Protein AF-A0A9P1L0S2-F1 (afdb_monomer_lite)

Structure (mmCIF, N/CA/C/O backbone):
data_AF-A0A9P1L0S2-F1
#
_entry.id   AF-A0A9P1L0S2-F1
#
loop_
_atom_site.group_PDB
_atom_site.id
_atom_site.type_symbol
_atom_site.label_atom_id
_atom_site.label_alt_id
_atom_site.label_comp_id
_atom_site.label_asym_id
_atom_site.label_entity_id
_atom_site.label_seq_id
_atom_site.pdbx_PDB_ins_code
_atom_site.Cartn_x
_atom_site.Cartn_y
_atom_site.Cartn_z
_atom_site.occupancy
_atom_site.B_iso_or_equiv
_atom_site.auth_seq_id
_atom_site.auth_comp_id
_atom_site.auth_asym_id
_atom_site.auth_atom_id
_atom_site.pdbx_PDB_model_num
ATOM 1 N N . MET A 1 1 ? -11.670 -12.190 31.402 1.00 38.34 1 MET A N 1
ATOM 2 C CA . MET A 1 1 ? -12.405 -12.445 30.149 1.00 38.34 1 MET A CA 1
ATOM 3 C C . MET A 1 1 ? -11.727 -11.597 29.099 1.00 38.34 1 MET A C 1
ATOM 5 O O . MET A 1 1 ? -11.938 -10.391 29.096 1.00 38.34 1 MET A O 1
ATOM 9 N N . ASP A 1 2 ? -10.841 -12.193 28.307 1.00 43.91 2 ASP A N 1
ATOM 10 C CA . ASP A 1 2 ? -10.252 -11.499 27.164 1.00 43.91 2 ASP A CA 1
ATOM 11 C C . ASP A 1 2 ? -11.352 -11.349 26.120 1.00 43.91 2 ASP A C 1
ATOM 13 O O . ASP A 1 2 ? -11.698 -12.297 25.418 1.00 43.91 2 ASP A O 1
ATOM 17 N N . ASN A 1 3 ? -11.974 -10.172 26.074 1.00 50.53 3 ASN A N 1
ATOM 18 C CA . ASN A 1 3 ? -12.871 -9.839 24.980 1.00 50.53 3 ASN A CA 1
ATOM 19 C C . ASN A 1 3 ? -12.017 -9.787 23.708 1.00 50.53 3 ASN A C 1
ATOM 21 O O . ASN A 1 3 ? -11.311 -8.810 23.465 1.00 50.53 3 ASN A O 1
ATOM 25 N N . MET A 1 4 ? -12.054 -10.860 22.917 1.00 54.44 4 MET A N 1
ATOM 26 C CA . MET A 1 4 ? -11.529 -10.879 21.555 1.00 54.44 4 MET A CA 1
ATOM 27 C C . MET A 1 4 ? -12.288 -9.834 20.734 1.00 54.44 4 MET A C 1
ATOM 29 O O . MET A 1 4 ? -13.398 -10.088 20.273 1.00 54.44 4 MET A O 1
ATOM 33 N N . ILE A 1 5 ? -11.697 -8.657 20.535 1.00 70.62 5 ILE A N 1
ATOM 34 C CA . ILE A 1 5 ? -12.192 -7.672 19.570 1.00 70.62 5 ILE A CA 1
ATOM 35 C C . ILE A 1 5 ? -11.417 -7.905 18.272 1.00 70.62 5 ILE A C 1
ATOM 37 O O . ILE A 1 5 ? -10.573 -7.108 17.870 1.00 70.62 5 ILE A O 1
ATOM 41 N N . GLN A 1 6 ? -11.658 -9.060 17.649 1.00 85.56 6 GLN A N 1
ATOM 42 C CA . GLN A 1 6 ? -11.238 -9.268 16.272 1.00 85.56 6 GLN A CA 1
ATOM 43 C C . GLN A 1 6 ? -12.215 -8.502 15.385 1.00 85.56 6 GLN A C 1
ATOM 45 O O . GLN A 1 6 ? -13.410 -8.798 15.377 1.00 85.56 6 GLN A O 1
ATOM 50 N N . LYS A 1 7 ? -11.715 -7.498 14.669 1.00 92.94 7 LYS A N 1
ATOM 51 C CA . LYS A 1 7 ? -12.523 -6.689 13.756 1.00 92.94 7 LYS A CA 1
ATOM 52 C C . LYS A 1 7 ? -12.197 -7.016 12.319 1.00 92.94 7 LYS A C 1
ATOM 54 O O . LYS A 1 7 ? -11.036 -7.218 11.970 1.00 92.94 7 LYS A O 1
ATOM 59 N N . GLU A 1 8 ? -13.233 -7.031 11.499 1.00 95.19 8 GLU A N 1
ATOM 60 C CA . GLU A 1 8 ? -13.140 -7.280 10.071 1.00 95.19 8 GLU A CA 1
ATOM 61 C C . GLU A 1 8 ? -13.478 -6.012 9.296 1.00 95.19 8 GLU A C 1
ATOM 63 O O . GLU A 1 8 ? -14.462 -5.336 9.592 1.00 95.19 8 GLU A O 1
ATOM 68 N N . PHE A 1 9 ? -12.664 -5.716 8.290 1.00 95.94 9 PHE A N 1
ATOM 69 C CA . PHE A 1 9 ? -12.854 -4.591 7.391 1.00 95.94 9 PHE A CA 1
ATOM 70 C C . PHE A 1 9 ? -12.658 -5.047 5.953 1.00 95.94 9 PHE A C 1
ATOM 72 O O . PHE A 1 9 ? -11.778 -5.861 5.667 1.00 95.94 9 PHE A O 1
ATOM 79 N N . ILE A 1 10 ? -13.437 -4.467 5.045 1.00 96.38 10 ILE A N 1
ATOM 80 C CA . ILE A 1 10 ? -13.154 -4.516 3.615 1.00 96.38 10 ILE A CA 1
ATOM 81 C C . ILE A 1 10 ? -12.551 -3.171 3.233 1.00 96.38 10 ILE A C 1
ATOM 83 O O . ILE A 1 10 ? -13.161 -2.125 3.460 1.00 96.38 10 ILE A O 1
ATOM 87 N N . ILE A 1 11 ? -11.337 -3.199 2.695 1.00 95.88 11 ILE A N 1
ATOM 88 C CA . ILE A 1 11 ? -10.665 -2.010 2.174 1.00 95.88 11 ILE A CA 1
ATOM 89 C C . ILE A 1 11 ? -10.703 -2.028 0.647 1.00 95.88 11 ILE A C 1
ATOM 91 O O . ILE A 1 11 ? -10.557 -3.075 0.011 1.00 95.88 11 ILE A O 1
ATOM 95 N N . ASP A 1 12 ? -10.872 -0.857 0.049 1.00 96.62 12 ASP A N 1
ATOM 96 C CA . ASP A 1 12 ? -11.043 -0.739 -1.397 1.00 96.62 12 ASP A CA 1
ATOM 97 C C . ASP A 1 12 ? -9.726 -1.004 -2.127 1.00 96.62 12 ASP A C 1
ATOM 99 O O . ASP A 1 12 ? -9.733 -1.653 -3.174 1.00 96.62 12 ASP A O 1
ATOM 103 N N . TYR A 1 13 ? -8.597 -0.560 -1.557 1.00 96.62 13 TYR A N 1
ATOM 104 C CA . TYR A 1 13 ? -7.269 -0.789 -2.127 1.00 96.62 13 TYR A CA 1
ATOM 105 C C . TYR A 1 13 ? -6.213 -1.067 -1.056 1.00 96.62 13 TYR A C 1
ATOM 107 O O . TYR A 1 13 ? -6.078 -0.311 -0.089 1.00 96.62 13 TYR A O 1
ATOM 115 N N . PHE A 1 14 ? -5.408 -2.103 -1.290 1.00 96.19 14 PHE A N 1
ATOM 116 C CA . PHE A 1 14 ? -4.173 -2.392 -0.566 1.00 96.19 14 PHE A CA 1
ATOM 117 C C . PHE A 1 14 ? -3.019 -2.452 -1.563 1.00 96.19 14 PHE A C 1
ATOM 119 O O . PHE A 1 14 ? -2.917 -3.394 -2.353 1.00 96.19 14 PHE A O 1
ATOM 126 N N . SER A 1 15 ? -2.157 -1.439 -1.547 1.00 95.31 15 SER A N 1
ATOM 127 C CA . SER A 1 15 ? -1.060 -1.313 -2.503 1.00 95.31 15 SER A CA 1
ATOM 128 C C . SER A 1 15 ? 0.292 -1.455 -1.825 1.00 95.31 15 SER A C 1
ATOM 130 O O . SER A 1 15 ? 0.587 -0.707 -0.894 1.00 95.31 15 SER A O 1
ATOM 132 N N . LYS A 1 16 ? 1.142 -2.351 -2.332 1.00 94.81 16 LYS A N 1
ATOM 133 C CA . LYS A 1 16 ? 2.534 -2.532 -1.897 1.00 94.81 16 LYS A CA 1
ATOM 134 C C . LYS A 1 16 ? 3.473 -1.968 -2.961 1.00 94.81 16 LYS A C 1
ATOM 136 O O . LYS A 1 16 ? 3.270 -2.205 -4.149 1.00 94.81 16 LYS A O 1
ATOM 141 N N . TYR A 1 17 ? 4.504 -1.241 -2.548 1.00 94.56 17 TYR A N 1
ATOM 142 C CA . TYR A 1 17 ? 5.470 -0.616 -3.448 1.00 94.56 17 TYR A CA 1
ATOM 143 C C . TYR A 1 17 ? 6.901 -0.984 -3.072 1.00 94.56 17 TYR A C 1
ATOM 145 O O . TYR A 1 17 ? 7.322 -0.797 -1.926 1.00 94.56 17 TYR A O 1
ATOM 153 N N . SER A 1 18 ? 7.639 -1.438 -4.082 1.00 93.31 18 SER A N 1
ATOM 154 C CA . SER A 1 18 ? 9.092 -1.608 -4.062 1.00 93.31 18 SER A CA 1
ATOM 155 C C . SER A 1 18 ? 9.742 -0.506 -4.895 1.00 93.31 18 SER A C 1
ATOM 157 O O . SER A 1 18 ? 9.183 -0.084 -5.912 1.00 93.31 18 SER A O 1
ATOM 159 N N . PHE A 1 19 ? 10.909 -0.038 -4.464 1.00 93.62 19 PHE A N 1
ATOM 160 C CA . PHE A 1 19 ? 11.662 1.025 -5.123 1.00 93.62 19 PHE A CA 1
ATOM 161 C C . PHE A 1 19 ? 13.038 0.501 -5.493 1.00 93.62 19 PHE A C 1
ATOM 163 O O . PHE A 1 19 ? 13.705 -0.103 -4.657 1.00 93.62 19 PHE A O 1
ATOM 170 N N . PHE A 1 20 ? 13.451 0.763 -6.725 1.00 95.19 20 PHE A N 1
ATOM 171 C CA . PHE A 1 20 ? 14.709 0.285 -7.270 1.00 95.19 20 PHE A CA 1
ATOM 172 C C . PHE A 1 20 ? 15.465 1.443 -7.900 1.00 95.19 20 PHE A C 1
ATOM 174 O O . PHE A 1 20 ? 14.891 2.235 -8.657 1.00 95.19 20 PHE A O 1
ATOM 181 N N . GLU A 1 21 ? 16.762 1.509 -7.628 1.00 96.25 21 GLU A N 1
ATOM 182 C CA . GLU A 1 21 ? 17.672 2.245 -8.495 1.00 96.25 21 GLU A CA 1
ATOM 183 C C . GLU A 1 21 ? 17.639 1.622 -9.896 1.00 96.25 21 GLU A C 1
ATOM 185 O O . GLU A 1 21 ? 17.404 0.420 -10.053 1.00 96.25 21 GLU A O 1
ATOM 190 N N . ILE A 1 22 ? 17.856 2.435 -10.932 1.00 95.38 22 ILE A N 1
ATOM 191 C CA . ILE A 1 22 ? 17.705 1.990 -12.327 1.00 95.38 22 ILE A CA 1
ATOM 192 C C . ILE A 1 22 ? 18.598 0.778 -12.627 1.00 95.38 22 ILE A C 1
ATOM 194 O O . ILE A 1 22 ? 18.149 -0.174 -13.264 1.00 95.38 22 ILE A O 1
ATOM 198 N N . ASP A 1 23 ? 19.847 0.793 -12.159 1.00 95.50 23 ASP A N 1
ATOM 199 C CA . ASP A 1 23 ? 20.804 -0.282 -12.436 1.00 95.50 23 ASP A CA 1
ATOM 200 C C . ASP A 1 23 ? 20.504 -1.575 -11.675 1.00 95.50 23 ASP A C 1
ATOM 202 O O . ASP A 1 23 ? 20.825 -2.658 -12.165 1.00 95.50 23 ASP A O 1
ATOM 206 N N . ASP A 1 24 ? 19.845 -1.490 -10.519 1.00 96.00 24 ASP A N 1
ATOM 207 C CA . ASP A 1 24 ? 19.355 -2.676 -9.818 1.00 96.00 24 ASP A CA 1
ATOM 208 C C . ASP A 1 24 ? 18.101 -3.226 -10.487 1.00 96.00 24 ASP A C 1
ATOM 210 O O . ASP A 1 24 ? 17.989 -4.435 -10.675 1.00 96.00 24 ASP A O 1
ATOM 214 N N . PHE A 1 25 ? 17.203 -2.353 -10.948 1.00 96.88 25 PHE A N 1
ATOM 215 C CA . PHE A 1 25 ? 15.998 -2.778 -11.651 1.00 96.88 25 PHE A CA 1
ATOM 216 C C . PHE A 1 25 ? 16.299 -3.505 -12.968 1.00 96.88 25 PHE A C 1
ATOM 218 O O . PHE A 1 25 ? 15.589 -4.436 -13.326 1.00 96.88 25 PHE A O 1
ATOM 225 N N . LYS A 1 26 ? 17.372 -3.142 -13.685 1.00 96.25 26 LYS A N 1
ATOM 226 C CA . LYS A 1 26 ? 17.803 -3.872 -14.897 1.00 96.25 26 LYS A CA 1
ATOM 227 C C . LYS A 1 26 ? 18.119 -5.350 -14.638 1.00 96.25 26 LYS A C 1
ATOM 229 O O . LYS A 1 26 ? 18.074 -6.135 -15.578 1.00 96.25 26 LYS A O 1
ATOM 234 N N . LYS A 1 27 ? 18.461 -5.716 -13.397 1.00 96.19 27 LYS A N 1
ATOM 235 C CA . LYS A 1 27 ? 18.762 -7.099 -12.992 1.00 96.19 27 LYS A CA 1
ATOM 236 C C . LYS A 1 27 ? 17.496 -7.909 -12.697 1.00 96.19 27 LYS A C 1
ATOM 238 O O . LYS A 1 27 ? 17.588 -9.129 -12.590 1.00 96.19 27 LYS A O 1
ATOM 243 N N . GLU A 1 28 ? 16.345 -7.251 -12.543 1.00 94.62 28 GLU A N 1
ATOM 244 C CA . GLU A 1 28 ? 15.058 -7.930 -12.409 1.00 94.62 28 GLU A CA 1
ATOM 245 C C . GLU A 1 28 ? 14.695 -8.647 -13.714 1.00 94.62 28 GLU A C 1
ATOM 247 O O . GLU A 1 28 ? 15.113 -8.265 -14.812 1.00 94.62 28 GLU A O 1
ATOM 252 N N . GLU A 1 29 ? 13.863 -9.676 -13.594 1.00 93.50 29 GLU A N 1
ATOM 253 C CA . GLU A 1 29 ? 13.287 -10.365 -14.742 1.00 93.50 29 GLU A CA 1
ATOM 254 C C . GLU A 1 29 ? 12.563 -9.369 -15.665 1.00 93.50 29 GLU A C 1
ATOM 256 O O . GLU A 1 29 ? 11.735 -8.571 -15.223 1.00 93.50 29 GLU A O 1
ATOM 261 N N . GLU A 1 30 ? 12.923 -9.388 -16.952 1.00 96.44 30 GLU A N 1
ATOM 262 C CA . GLU A 1 30 ? 12.428 -8.455 -17.975 1.00 96.44 30 GLU A CA 1
ATOM 263 C C . GLU A 1 30 ? 12.664 -6.957 -17.670 1.00 96.44 30 GLU A C 1
ATOM 265 O O . GLU A 1 30 ? 12.044 -6.088 -18.293 1.00 96.44 30 GLU A O 1
ATOM 270 N N . GLY A 1 31 ? 13.593 -6.625 -16.764 1.00 96.88 31 GLY A N 1
ATOM 271 C CA . GLY A 1 31 ? 13.840 -5.255 -16.303 1.00 96.88 31 GLY A CA 1
ATOM 272 C C . GLY A 1 31 ? 14.105 -4.257 -17.435 1.00 96.88 31 GLY A C 1
ATOM 273 O O . GLY A 1 31 ? 13.503 -3.183 -17.472 1.00 96.88 31 GLY A O 1
ATOM 274 N N . GLU A 1 32 ? 14.939 -4.615 -18.417 1.00 97.50 32 GLU A N 1
ATOM 275 C CA . GLU A 1 32 ? 15.213 -3.751 -19.578 1.00 97.50 32 GLU A CA 1
ATOM 276 C C . GLU A 1 32 ? 13.983 -3.517 -20.465 1.00 97.50 32 GLU A C 1
ATOM 278 O O . GLU A 1 32 ? 13.746 -2.394 -20.925 1.00 97.50 32 GLU A O 1
ATOM 283 N N . TYR A 1 33 ? 13.175 -4.556 -20.689 1.00 97.69 33 TYR A N 1
ATOM 284 C CA . TYR A 1 33 ? 11.948 -4.451 -21.475 1.00 97.69 33 TYR A CA 1
ATOM 285 C C . TYR A 1 33 ? 10.938 -3.529 -20.784 1.00 97.69 33 TYR A C 1
ATOM 287 O O . TYR A 1 33 ? 10.391 -2.615 -21.408 1.00 97.69 33 TYR A O 1
ATOM 295 N N . ILE A 1 34 ? 10.754 -3.716 -19.476 1.00 97.94 34 ILE A N 1
ATOM 296 C CA . ILE A 1 34 ? 9.874 -2.886 -18.656 1.00 97.94 34 ILE A CA 1
ATOM 297 C C . ILE A 1 34 ? 10.351 -1.427 -18.661 1.00 97.94 34 ILE A C 1
ATOM 299 O O . ILE A 1 34 ? 9.542 -0.530 -18.891 1.00 97.94 34 ILE A O 1
ATOM 303 N N . LEU A 1 35 ? 11.652 -1.164 -18.488 1.00 97.56 35 LEU A N 1
ATOM 304 C CA . LEU A 1 35 ? 12.215 0.194 -18.543 1.00 97.56 35 LEU A CA 1
ATOM 305 C C . LEU A 1 35 ? 11.938 0.884 -19.877 1.00 97.56 35 LEU A C 1
ATOM 307 O O . LEU A 1 35 ? 11.498 2.036 -19.900 1.00 97.56 35 LEU A O 1
ATOM 311 N N . LYS A 1 36 ? 12.149 0.172 -20.991 1.00 97.75 36 LYS A N 1
ATOM 312 C CA . LYS A 1 36 ? 11.818 0.683 -22.324 1.00 97.75 36 LYS A CA 1
ATOM 313 C C . LYS A 1 36 ? 10.345 1.089 -22.397 1.00 97.75 36 LYS A C 1
ATOM 315 O O . LYS A 1 36 ? 10.041 2.172 -22.889 1.00 97.75 36 LYS A O 1
ATOM 320 N N . LYS A 1 37 ? 9.441 0.266 -21.862 1.00 98.06 37 LYS A N 1
ATOM 321 C CA . LYS A 1 37 ? 8.003 0.555 -21.861 1.00 98.06 37 LYS A CA 1
ATOM 322 C C . LYS A 1 37 ? 7.626 1.736 -20.977 1.00 98.06 37 LYS A C 1
ATOM 324 O O . LYS A 1 37 ? 6.892 2.605 -21.433 1.00 98.06 37 LYS A O 1
ATOM 329 N N . ILE A 1 38 ? 8.175 1.846 -19.769 1.00 96.88 38 ILE A N 1
ATOM 330 C CA . ILE A 1 38 ? 7.935 3.017 -18.911 1.00 96.88 38 ILE A CA 1
ATOM 331 C C . ILE A 1 38 ? 8.408 4.306 -19.602 1.00 96.88 38 ILE A C 1
ATOM 333 O O . ILE A 1 38 ? 7.720 5.317 -19.506 1.00 96.88 38 ILE A O 1
ATOM 337 N N . ASN A 1 39 ? 9.527 4.282 -20.334 1.00 95.69 39 ASN A N 1
ATOM 338 C CA . ASN A 1 39 ? 9.997 5.445 -21.099 1.00 95.69 39 ASN A CA 1
ATOM 339 C C . ASN A 1 39 ? 9.049 5.830 -22.251 1.00 95.69 39 ASN A C 1
ATOM 341 O O . ASN A 1 39 ? 8.955 7.005 -22.592 1.00 95.69 39 ASN A O 1
ATOM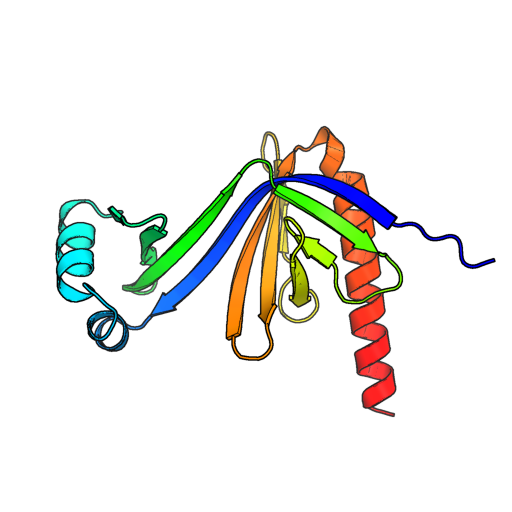 345 N N . GLU A 1 40 ? 8.349 4.861 -22.848 1.00 96.38 40 GLU A N 1
ATOM 346 C CA . GLU A 1 40 ? 7.380 5.098 -23.926 1.00 96.38 40 GLU A CA 1
ATOM 347 C C . GLU A 1 40 ? 6.052 5.677 -23.401 1.00 96.38 40 GLU A C 1
ATOM 349 O O . GLU A 1 40 ? 5.463 6.540 -24.050 1.00 96.38 40 GLU A O 1
ATOM 354 N N . CYS A 1 41 ? 5.562 5.215 -22.242 1.00 93.44 41 CYS A N 1
ATOM 355 C CA . CYS A 1 41 ? 4.200 5.520 -21.778 1.00 93.44 41 CYS A CA 1
ATOM 356 C C . CYS A 1 41 ? 4.081 6.085 -20.350 1.00 93.44 41 CYS A C 1
ATOM 358 O O . CYS A 1 41 ? 2.967 6.213 -19.840 1.00 93.44 41 CYS A O 1
ATOM 360 N N . ASN A 1 42 ? 5.188 6.451 -19.694 1.00 92.81 42 ASN A N 1
ATOM 361 C CA . ASN A 1 42 ? 5.321 6.947 -18.306 1.00 92.81 42 ASN A CA 1
ATOM 362 C C . ASN A 1 42 ? 4.887 5.978 -17.190 1.00 92.81 42 ASN A C 1
ATOM 364 O O . ASN A 1 42 ? 5.392 6.045 -16.066 1.00 92.81 42 ASN A O 1
ATOM 368 N N . ARG A 1 43 ? 3.939 5.087 -17.474 1.00 94.94 43 ARG A N 1
ATOM 369 C CA . ARG A 1 43 ? 3.443 4.030 -16.598 1.00 94.94 43 ARG A CA 1
ATOM 370 C C . ARG A 1 43 ?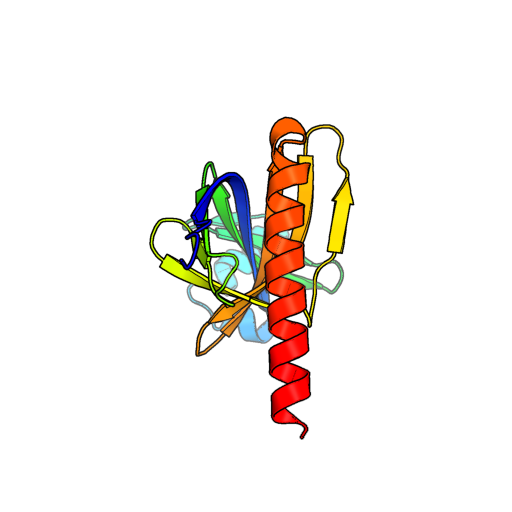 3.181 2.796 -17.441 1.00 94.94 43 ARG A C 1
ATOM 372 O O . ARG A 1 43 ? 2.468 2.884 -18.434 1.00 94.94 43 ARG A O 1
ATOM 379 N N . PHE A 1 44 ? 3.687 1.656 -17.002 1.00 97.25 44 PHE A N 1
ATOM 380 C CA . PHE A 1 44 ? 3.494 0.385 -17.680 1.00 97.25 44 PHE A CA 1
ATOM 381 C C . PHE A 1 44 ? 2.909 -0.640 -16.713 1.00 97.25 44 PHE A C 1
ATOM 383 O O . PHE A 1 44 ? 3.501 -0.906 -15.672 1.00 97.25 44 PHE A O 1
ATOM 390 N N . ASP A 1 45 ? 1.741 -1.187 -17.038 1.00 96.50 45 ASP A N 1
ATOM 391 C CA . ASP A 1 45 ? 1.125 -2.264 -16.266 1.00 96.50 45 ASP A CA 1
ATOM 392 C C . ASP A 1 45 ? 1.478 -3.603 -16.935 1.00 96.50 45 ASP A C 1
ATOM 394 O O . ASP A 1 45 ? 1.207 -3.797 -18.121 1.00 96.50 45 ASP A O 1
ATOM 398 N N . TYR A 1 46 ? 2.125 -4.506 -16.195 1.00 96.00 46 TYR A N 1
ATOM 399 C CA . TYR A 1 46 ? 2.669 -5.760 -16.720 1.00 96.00 46 TYR A CA 1
ATOM 400 C C . TYR A 1 46 ? 2.749 -6.836 -15.631 1.00 96.00 46 TYR A C 1
ATOM 402 O O . TYR A 1 46 ? 3.136 -6.545 -14.501 1.00 96.00 46 TYR A O 1
ATOM 410 N N . ASN A 1 47 ? 2.362 -8.073 -15.959 1.00 94.00 47 ASN A N 1
ATOM 411 C CA . ASN A 1 47 ? 2.385 -9.240 -15.060 1.00 94.00 47 ASN A CA 1
ATOM 412 C C . ASN A 1 47 ? 1.811 -8.981 -13.651 1.00 94.00 47 ASN A C 1
ATOM 414 O O . ASN A 1 47 ? 2.375 -9.405 -12.649 1.00 94.00 47 ASN A O 1
ATOM 418 N N . GLY A 1 48 ? 0.686 -8.263 -13.569 1.00 92.12 48 GLY A N 1
ATOM 419 C CA . GLY A 1 48 ? 0.012 -7.963 -12.297 1.00 92.12 48 GLY A CA 1
ATOM 420 C C . GLY A 1 48 ? 0.620 -6.806 -11.496 1.00 92.12 48 GLY A C 1
ATOM 421 O O . GLY A 1 48 ? 0.078 -6.440 -10.455 1.00 92.12 48 GLY A O 1
ATOM 422 N N . TYR A 1 49 ? 1.688 -6.182 -11.993 1.00 96.56 49 TYR A N 1
ATOM 423 C CA . TYR A 1 49 ? 2.321 -5.022 -11.377 1.00 96.56 49 TYR A CA 1
ATOM 424 C C . TYR A 1 49 ? 2.147 -3.764 -12.227 1.00 96.56 49 TYR A C 1
ATOM 426 O O . TYR A 1 49 ? 2.026 -3.806 -13.449 1.00 96.56 49 TYR A O 1
ATOM 434 N N . THR A 1 50 ? 2.193 -2.617 -11.563 1.00 97.00 50 THR A N 1
ATOM 435 C CA . THR A 1 50 ? 2.337 -1.302 -12.179 1.00 97.00 50 THR A CA 1
ATOM 436 C C . THR A 1 50 ? 3.767 -0.823 -12.002 1.00 97.00 50 THR A C 1
ATOM 438 O O . THR A 1 50 ? 4.247 -0.713 -10.873 1.00 97.00 50 THR A O 1
ATOM 441 N N . TYR A 1 51 ? 4.402 -0.421 -13.094 1.00 97.56 51 TYR A N 1
ATOM 442 C CA . TYR A 1 51 ? 5.734 0.158 -13.096 1.00 97.56 51 TYR A CA 1
ATOM 443 C C . TYR A 1 51 ? 5.711 1.616 -13.541 1.00 97.56 51 TYR A C 1
ATOM 445 O O . TYR A 1 51 ? 4.998 1.984 -14.476 1.00 97.56 51 TYR A O 1
ATOM 453 N N . LYS A 1 52 ? 6.487 2.465 -12.870 1.00 97.50 52 LYS A N 1
ATOM 454 C CA . LYS A 1 52 ? 6.678 3.875 -13.245 1.00 97.50 52 LYS A CA 1
ATOM 455 C C . LYS A 1 52 ? 7.930 4.451 -12.601 1.00 97.50 52 LYS A C 1
ATOM 457 O O . LYS A 1 52 ? 8.410 3.906 -11.610 1.00 97.50 52 LYS A O 1
ATOM 462 N N . TYR A 1 53 ? 8.382 5.608 -13.071 1.00 96.88 53 TYR A N 1
ATOM 463 C CA . TYR A 1 53 ? 9.351 6.391 -12.310 1.00 96.88 53 TYR A CA 1
ATOM 464 C C . TYR A 1 53 ? 8.695 7.095 -11.121 1.00 96.88 53 TYR A C 1
ATOM 466 O O . TYR A 1 53 ? 7.564 7.592 -11.178 1.00 96.88 53 TYR A O 1
ATOM 474 N N . SER A 1 54 ? 9.423 7.135 -10.013 1.00 94.00 54 SER A N 1
ATOM 475 C CA . SER A 1 54 ? 9.144 8.040 -8.906 1.00 94.00 54 SER A CA 1
ATOM 476 C C . SER A 1 54 ? 9.590 9.463 -9.259 1.00 94.00 54 SER A C 1
ATOM 478 O O . SER A 1 54 ? 10.341 9.685 -10.205 1.00 94.00 54 SER A O 1
ATOM 480 N N . LYS A 1 55 ? 9.210 10.440 -8.430 1.00 91.69 55 LYS A N 1
ATOM 481 C CA . LYS A 1 55 ? 9.716 11.821 -8.537 1.00 91.69 55 LYS A CA 1
ATOM 482 C C . LYS A 1 55 ? 11.235 11.952 -8.334 1.00 91.69 55 LYS A C 1
ATOM 484 O O . LYS A 1 55 ? 11.779 13.023 -8.564 1.00 91.69 55 LYS A O 1
ATOM 489 N N . PHE A 1 56 ? 11.884 10.897 -7.842 1.00 92.50 56 PHE A N 1
ATOM 490 C CA . PHE A 1 56 ? 13.323 10.831 -7.602 1.00 92.50 56 PHE A CA 1
ATOM 491 C C . PHE A 1 56 ? 14.049 10.015 -8.682 1.00 92.50 56 PHE A C 1
ATOM 493 O O . PHE A 1 56 ? 15.185 9.626 -8.474 1.00 92.50 56 PHE A O 1
ATOM 500 N N . ASN A 1 57 ? 13.396 9.737 -9.817 1.00 91.44 57 ASN A N 1
ATOM 501 C CA . ASN A 1 57 ? 13.920 8.954 -10.946 1.00 91.44 57 ASN A CA 1
ATOM 502 C C . ASN A 1 57 ? 14.215 7.467 -10.668 1.00 91.44 57 ASN A C 1
ATOM 504 O O . ASN A 1 57 ? 14.673 6.760 -11.559 1.00 91.44 57 ASN A O 1
ATOM 508 N N . ASN A 1 58 ? 13.843 6.953 -9.496 1.00 95.38 58 ASN A N 1
ATOM 509 C CA . ASN A 1 58 ? 13.876 5.515 -9.204 1.00 95.38 58 ASN A CA 1
ATOM 510 C C . ASN A 1 58 ? 12.682 4.795 -9.837 1.00 95.38 58 ASN A C 1
ATOM 512 O O . ASN A 1 58 ? 11.599 5.384 -9.950 1.00 95.38 58 ASN A O 1
ATOM 516 N N . VAL A 1 59 ? 12.839 3.514 -10.173 1.00 97.00 59 VAL A N 1
ATOM 517 C CA . VAL A 1 59 ? 11.739 2.668 -10.652 1.00 97.00 59 VAL A CA 1
ATOM 518 C C . VAL A 1 59 ? 10.891 2.222 -9.468 1.00 97.00 59 VAL A C 1
ATOM 520 O O . VAL A 1 59 ? 11.396 1.737 -8.459 1.00 97.00 59 VAL A O 1
ATOM 523 N N . VAL A 1 60 ? 9.579 2.376 -9.594 1.00 96.50 60 VAL A N 1
ATOM 524 C CA . VAL A 1 60 ? 8.592 1.899 -8.628 1.00 96.50 60 VAL A CA 1
ATOM 525 C C . VAL A 1 60 ? 7.884 0.692 -9.219 1.00 96.50 60 VAL A C 1
ATOM 527 O O . VAL A 1 60 ? 7.268 0.826 -10.273 1.00 96.50 60 VAL A O 1
ATOM 530 N N . LYS A 1 61 ? 7.914 -0.442 -8.516 1.00 96.31 61 LYS A N 1
ATOM 531 C CA . LYS A 1 61 ? 7.075 -1.621 -8.783 1.00 96.31 61 LYS A CA 1
ATOM 532 C C . LYS A 1 61 ? 5.943 -1.640 -7.764 1.00 96.31 61 LYS A C 1
ATOM 534 O O . LYS A 1 61 ? 6.191 -1.779 -6.566 1.00 96.31 61 LYS A O 1
ATOM 539 N N . GLY A 1 62 ? 4.718 -1.438 -8.230 1.00 95.69 62 GLY A N 1
ATOM 540 C CA . GLY A 1 62 ? 3.511 -1.416 -7.415 1.00 95.69 62 GLY A CA 1
ATOM 541 C C . GLY A 1 62 ? 2.648 -2.645 -7.653 1.00 95.69 62 GLY A C 1
ATOM 542 O O . GLY A 1 62 ? 2.330 -2.963 -8.790 1.00 95.69 62 GLY A O 1
ATOM 543 N N . GLU A 1 63 ? 2.221 -3.289 -6.582 1.00 95.00 63 GLU A N 1
ATOM 544 C CA . GLU A 1 63 ? 1.177 -4.313 -6.572 1.00 95.00 63 GLU A CA 1
ATOM 545 C C . GLU A 1 63 ? -0.059 -3.703 -5.913 1.00 95.00 63 GLU A C 1
ATOM 547 O O . GLU A 1 63 ? 0.081 -2.958 -4.943 1.00 95.00 63 GLU A O 1
ATOM 552 N N . THR A 1 64 ? -1.264 -3.929 -6.435 1.00 94.69 64 THR A N 1
ATOM 553 C CA . THR A 1 64 ? -2.492 -3.382 -5.833 1.00 94.69 64 THR A CA 1
ATOM 554 C C . THR A 1 64 ? -3.615 -4.394 -5.867 1.00 94.69 64 THR A C 1
ATOM 556 O O . THR A 1 64 ? -4.127 -4.723 -6.935 1.00 94.69 64 THR A O 1
ATOM 559 N N . ASN A 1 65 ? -4.054 -4.786 -4.677 1.00 94.62 65 ASN A N 1
ATOM 560 C CA . ASN A 1 65 ? -5.214 -5.638 -4.486 1.00 94.62 65 ASN A CA 1
ATOM 561 C C . ASN A 1 65 ? -6.427 -4.766 -4.165 1.00 94.62 65 ASN A C 1
ATOM 563 O O . ASN A 1 65 ? -6.296 -3.715 -3.530 1.00 94.62 65 ASN A O 1
ATOM 567 N N . LYS A 1 66 ? -7.603 -5.192 -4.628 1.00 95.38 66 LYS A N 1
ATOM 568 C CA . LYS A 1 66 ? -8.871 -4.483 -4.426 1.00 95.38 66 LYS A CA 1
ATOM 569 C C . LYS A 1 66 ? -9.831 -5.322 -3.601 1.00 95.38 66 LYS A C 1
ATOM 571 O O . LYS A 1 66 ? -9.780 -6.543 -3.702 1.00 95.38 66 LYS A O 1
ATOM 576 N N . ASN A 1 67 ? -10.744 -4.667 -2.882 1.00 96.44 67 ASN A N 1
ATOM 577 C CA . ASN A 1 67 ? -11.749 -5.331 -2.037 1.00 96.44 67 ASN A CA 1
ATOM 578 C C . ASN A 1 67 ? -11.106 -6.333 -1.065 1.00 96.44 67 ASN A C 1
ATOM 580 O O . ASN A 1 67 ? -11.529 -7.481 -0.951 1.00 96.44 67 ASN A O 1
ATOM 584 N N . VAL A 1 68 ? -10.037 -5.887 -0.416 1.00 95.94 68 VAL A N 1
ATOM 585 C CA . VAL A 1 68 ? -9.171 -6.723 0.410 1.00 95.94 68 VAL A CA 1
ATOM 586 C C . VAL A 1 68 ? -9.791 -6.871 1.786 1.00 95.94 68 VAL A C 1
ATOM 588 O O . VAL A 1 68 ? -10.208 -5.885 2.402 1.00 95.94 68 VAL A O 1
ATOM 591 N N . LYS A 1 69 ? -9.826 -8.102 2.287 1.00 96.50 69 LYS A N 1
ATOM 592 C CA . LYS A 1 69 ? -10.311 -8.385 3.633 1.00 96.50 69 LYS A CA 1
ATOM 593 C C . LYS A 1 69 ? -9.168 -8.225 4.624 1.00 96.50 69 LYS A C 1
ATOM 595 O O . LYS A 1 69 ? -8.151 -8.910 4.528 1.00 96.50 69 LYS A O 1
ATOM 600 N N . ILE A 1 70 ? -9.361 -7.350 5.606 1.00 95.50 70 ILE A N 1
ATOM 601 C CA . ILE A 1 70 ? -8.443 -7.177 6.727 1.00 95.50 70 ILE A CA 1
ATOM 602 C C . ILE A 1 70 ? -9.106 -7.633 8.022 1.00 95.50 70 ILE A C 1
ATOM 604 O O . ILE A 1 70 ? -10.190 -7.169 8.371 1.00 95.50 70 ILE A O 1
ATOM 608 N N . LEU A 1 71 ? -8.409 -8.493 8.765 1.00 95.06 71 LEU A N 1
ATOM 609 C CA . LEU A 1 71 ? -8.748 -8.850 10.139 1.00 95.06 71 LEU A CA 1
ATOM 610 C C . LEU A 1 71 ? -7.721 -8.238 11.088 1.00 95.06 71 LEU A C 1
ATOM 612 O O . LEU A 1 71 ? -6.528 -8.526 10.985 1.00 95.06 71 LEU A O 1
ATOM 616 N N . ILE A 1 72 ? -8.191 -7.421 12.024 1.00 93.62 72 ILE A N 1
ATOM 617 C CA . ILE A 1 72 ? -7.366 -6.812 13.066 1.00 93.62 72 ILE A CA 1
ATOM 618 C C . ILE A 1 72 ? -7.713 -7.457 14.401 1.00 93.62 72 ILE A C 1
ATOM 620 O O . ILE A 1 72 ? -8.854 -7.381 14.849 1.00 93.62 72 ILE A O 1
ATOM 624 N N . ASP A 1 73 ? -6.716 -8.058 15.043 1.00 89.00 73 ASP A N 1
ATOM 625 C CA . ASP A 1 73 ? -6.760 -8.400 16.462 1.00 89.00 73 ASP A CA 1
ATOM 626 C C . ASP A 1 73 ? -6.072 -7.268 17.228 1.00 89.00 73 ASP A C 1
ATOM 628 O O . ASP A 1 73 ? -4.852 -7.119 17.172 1.00 89.00 73 ASP A O 1
ATOM 632 N N . GLU A 1 74 ? -6.858 -6.440 17.916 1.00 83.25 74 GLU A N 1
ATOM 633 C CA . GLU A 1 74 ? -6.359 -5.237 18.594 1.00 83.25 74 GLU A CA 1
ATOM 634 C C . GLU A 1 74 ? -5.387 -5.540 19.752 1.00 83.25 74 GLU A C 1
ATOM 636 O O . GLU A 1 74 ? -4.759 -4.617 20.269 1.00 83.25 74 GLU A O 1
ATOM 641 N N . ASN A 1 75 ? -5.235 -6.809 20.149 1.00 83.69 75 ASN A N 1
ATOM 642 C CA . ASN A 1 75 ? -4.272 -7.251 21.161 1.00 83.69 75 ASN A CA 1
ATOM 643 C C . ASN A 1 75 ? -2.947 -7.745 20.559 1.00 83.69 75 ASN A C 1
ATOM 645 O O . ASN A 1 75 ? -2.019 -8.075 21.299 1.00 83.69 75 ASN A O 1
ATOM 649 N N . LYS A 1 76 ? -2.846 -7.820 19.228 1.00 83.69 76 LYS A N 1
ATOM 650 C CA . LYS A 1 76 ? -1.646 -8.256 18.508 1.00 83.69 76 LYS A CA 1
ATOM 651 C C . LYS A 1 76 ? -1.016 -7.093 17.743 1.00 83.69 76 LYS A C 1
ATOM 653 O O . LYS A 1 76 ? -1.646 -6.077 17.468 1.00 83.69 76 LYS A O 1
ATOM 658 N N . ASP A 1 77 ? 0.257 -7.250 17.395 1.00 83.94 77 ASP A N 1
ATOM 659 C CA . ASP A 1 77 ? 0.997 -6.328 16.522 1.00 83.94 77 ASP A CA 1
ATOM 660 C C . ASP A 1 77 ? 0.855 -6.677 15.027 1.00 83.94 77 ASP A C 1
ATOM 662 O O . ASP A 1 77 ? 1.360 -5.958 14.162 1.00 83.94 77 ASP A O 1
ATOM 666 N N . THR A 1 78 ? 0.181 -7.789 14.737 1.00 86.62 78 THR A N 1
ATOM 667 C CA . THR A 1 78 ? -0.059 -8.345 13.407 1.00 86.62 78 THR A CA 1
ATOM 668 C C . THR A 1 78 ? -1.537 -8.281 13.051 1.00 86.62 78 THR A C 1
ATOM 670 O O . THR A 1 78 ? -2.417 -8.239 13.908 1.00 86.62 78 THR A O 1
ATOM 673 N N . LEU A 1 79 ? -1.801 -8.299 11.753 1.00 90.88 79 LEU A N 1
ATOM 674 C CA . LEU A 1 79 ? -3.129 -8.341 11.161 1.00 90.88 79 LEU A CA 1
ATOM 675 C C . LEU A 1 79 ? -3.149 -9.368 10.032 1.00 90.88 79 LEU A C 1
ATOM 677 O O . LEU A 1 79 ? -2.099 -9.800 9.562 1.00 90.88 79 LEU A O 1
ATOM 681 N N . VAL A 1 80 ? -4.333 -9.779 9.599 1.00 91.12 80 VAL A N 1
ATOM 682 C CA . VAL A 1 80 ? -4.486 -10.722 8.487 1.00 91.12 80 VAL A CA 1
ATOM 683 C C . VAL A 1 80 ? -5.004 -9.961 7.276 1.00 91.12 80 VAL A C 1
ATOM 685 O O . VAL A 1 80 ? -6.063 -9.349 7.371 1.00 91.12 80 VAL A O 1
ATOM 688 N N . VAL A 1 81 ? -4.277 -9.996 6.160 1.00 90.56 81 VAL A N 1
ATOM 689 C CA . VAL A 1 81 ? -4.672 -9.406 4.870 1.00 90.56 81 VAL A CA 1
ATOM 690 C C . VAL A 1 81 ? -4.916 -10.549 3.894 1.00 90.56 81 VAL A C 1
ATOM 692 O O . VAL A 1 81 ? -3.995 -11.315 3.637 1.00 90.56 81 VAL A O 1
ATOM 695 N N . ASP A 1 82 ? -6.146 -10.707 3.401 1.00 87.38 82 ASP A N 1
ATOM 696 C CA . ASP A 1 82 ? -6.547 -11.798 2.490 1.00 87.38 82 ASP A CA 1
ATOM 697 C C . ASP A 1 82 ? -6.096 -13.202 2.952 1.00 87.38 82 ASP A C 1
ATOM 699 O O . ASP A 1 82 ? -5.717 -14.062 2.165 1.00 87.38 82 ASP A O 1
ATOM 703 N N . GLY A 1 83 ? -6.145 -13.448 4.264 1.00 86.25 83 GLY A N 1
ATOM 704 C CA . GLY A 1 83 ? -5.750 -14.726 4.870 1.00 86.25 83 GLY A CA 1
ATOM 705 C C . GLY A 1 83 ? -4.271 -14.831 5.258 1.00 86.25 83 GLY A C 1
ATOM 706 O O . GLY A 1 83 ? -3.908 -15.761 5.977 1.00 86.25 83 GLY A O 1
ATOM 707 N N . GLU A 1 84 ? -3.430 -13.864 4.885 1.00 88.69 84 GLU A N 1
ATOM 708 C CA . GLU A 1 84 ? -2.006 -13.853 5.226 1.00 88.69 84 GLU A CA 1
ATOM 709 C C . GLU A 1 84 ? -1.690 -12.963 6.432 1.00 88.69 84 GLU A C 1
ATOM 711 O O . GLU A 1 84 ? -2.051 -11.784 6.484 1.00 88.69 84 GLU A O 1
ATOM 716 N N . VAL A 1 85 ? -0.949 -13.512 7.399 1.00 90.06 85 VAL A N 1
ATOM 717 C CA . VAL A 1 85 ? -0.459 -12.748 8.552 1.00 90.06 85 VAL A CA 1
ATOM 718 C C . VAL A 1 85 ? 0.581 -11.734 8.085 1.00 90.06 85 VAL A C 1
ATOM 720 O O . VAL A 1 85 ? 1.633 -12.084 7.556 1.00 90.06 85 VAL A O 1
ATOM 723 N N . THR A 1 86 ? 0.286 -10.468 8.334 1.00 90.12 86 THR A N 1
ATOM 724 C CA . THR A 1 86 ? 1.066 -9.306 7.930 1.00 90.12 86 THR A CA 1
ATOM 725 C C . THR A 1 86 ? 1.322 -8.425 9.147 1.00 90.12 86 THR A C 1
ATOM 727 O O . THR A 1 86 ? 0.468 -8.281 10.023 1.00 90.12 86 THR A O 1
ATOM 730 N N . ARG A 1 87 ? 2.488 -7.782 9.203 1.00 92.06 87 ARG A N 1
ATOM 731 C CA . ARG A 1 87 ? 2.769 -6.726 10.179 1.00 92.06 87 ARG A CA 1
ATOM 732 C C . ARG A 1 87 ? 2.866 -5.385 9.466 1.00 92.06 87 ARG A C 1
ATOM 734 O O . ARG A 1 87 ? 3.601 -5.259 8.489 1.00 92.06 87 ARG A O 1
ATOM 741 N N . LEU A 1 88 ? 2.154 -4.384 9.974 1.00 93.88 88 LEU A N 1
ATOM 742 C CA . LEU A 1 88 ? 2.376 -2.992 9.585 1.00 93.88 88 LEU A CA 1
ATOM 743 C C . LEU A 1 88 ? 3.367 -2.350 10.549 1.00 93.88 88 LEU A C 1
ATOM 745 O O . LEU A 1 88 ? 3.260 -2.571 11.750 1.00 93.88 88 LEU A O 1
ATOM 749 N N . ASP A 1 89 ? 4.300 -1.543 10.058 1.00 93.31 89 ASP A N 1
ATOM 750 C CA . ASP A 1 89 ? 5.167 -0.728 10.913 1.00 93.31 89 ASP A CA 1
ATOM 751 C C . ASP A 1 89 ? 4.616 0.694 11.023 1.00 93.31 89 ASP A C 1
ATOM 753 O O . ASP A 1 89 ? 4.954 1.602 10.254 1.00 93.31 89 ASP A O 1
ATOM 757 N N . LEU A 1 90 ? 3.725 0.860 12.001 1.00 94.88 90 LEU A N 1
ATOM 758 C CA . LEU A 1 90 ? 3.037 2.117 12.280 1.00 94.88 90 LEU A CA 1
ATOM 759 C C . LEU A 1 90 ? 3.915 3.090 13.086 1.00 94.88 90 LEU A C 1
ATOM 761 O O . LEU A 1 90 ? 3.569 4.267 13.233 1.00 94.88 90 LEU A O 1
ATOM 765 N N . ASN A 1 91 ? 5.050 2.625 13.612 1.00 92.69 91 ASN A N 1
ATOM 766 C CA . ASN A 1 91 ? 6.025 3.463 14.306 1.00 92.69 91 ASN A CA 1
ATOM 767 C C . ASN A 1 91 ? 6.980 4.132 13.329 1.00 92.69 91 ASN A C 1
ATOM 769 O O . ASN A 1 91 ? 7.245 5.323 13.476 1.00 92.69 91 ASN A O 1
ATOM 773 N N . PHE A 1 92 ? 7.418 3.411 12.299 1.00 91.50 92 PHE A N 1
ATOM 774 C CA . PHE A 1 92 ? 8.219 3.993 11.233 1.00 91.50 92 PHE A CA 1
ATOM 775 C C . PHE A 1 92 ? 7.404 4.956 10.366 1.00 91.50 92 PHE A C 1
ATOM 777 O O . PHE A 1 92 ? 7.853 6.065 10.071 1.00 91.50 92 PHE A O 1
ATOM 784 N N . LYS A 1 93 ? 6.206 4.544 9.923 1.00 95.00 93 LYS A N 1
ATOM 785 C CA . LYS A 1 93 ? 5.349 5.396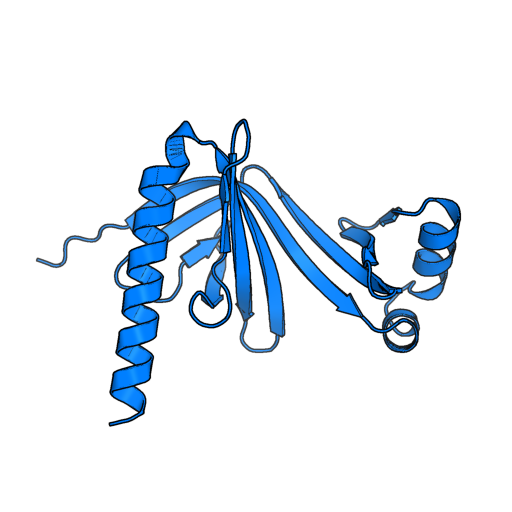 9.095 1.00 95.00 93 LYS A CA 1
ATOM 786 C C . LYS A 1 93 ? 3.869 5.123 9.322 1.00 95.00 93 LYS A C 1
ATOM 788 O O . LYS A 1 93 ? 3.402 4.002 9.148 1.00 95.00 93 LYS A O 1
ATOM 793 N N . TYR A 1 94 ? 3.115 6.179 9.609 1.00 97.06 94 TYR A N 1
ATOM 794 C CA . TYR A 1 94 ? 1.664 6.111 9.742 1.00 97.06 94 TYR A CA 1
ATOM 795 C C . TYR A 1 94 ? 1.017 7.467 9.438 1.00 97.06 94 TYR A C 1
ATOM 797 O O . TYR A 1 94 ? 0.598 8.215 10.318 1.00 97.06 94 TYR A O 1
ATOM 805 N N . GLU A 1 95 ? 0.978 7.808 8.153 1.00 98.12 95 GLU A N 1
ATOM 806 C CA . GLU A 1 95 ? 0.401 9.062 7.667 1.00 98.12 95 GLU A CA 1
ATOM 807 C C . GLU A 1 95 ? -1.033 8.830 7.193 1.00 98.12 95 GLU A C 1
ATOM 809 O O . GLU A 1 95 ? -1.286 7.968 6.351 1.00 98.12 95 GLU A O 1
ATOM 814 N N . LYS A 1 96 ? -1.969 9.642 7.681 1.00 98.00 96 LYS A N 1
ATOM 815 C CA . LYS A 1 96 ? -3.381 9.604 7.286 1.00 98.00 96 LYS A CA 1
ATOM 816 C C . LYS A 1 96 ? -3.676 10.805 6.396 1.00 98.00 96 LYS A C 1
ATOM 818 O O . LYS A 1 96 ? -3.302 11.928 6.727 1.00 98.00 96 LYS A O 1
ATOM 823 N N . LYS A 1 97 ? -4.362 10.593 5.277 1.00 98.25 97 LYS A N 1
ATOM 824 C CA . LYS A 1 97 ? -4.843 11.669 4.407 1.00 98.25 97 LYS A CA 1
ATOM 825 C C . LYS A 1 97 ? -6.322 11.473 4.110 1.00 98.25 97 LYS A C 1
ATOM 827 O O . LYS A 1 97 ? -6.695 10.471 3.507 1.00 98.25 97 LYS A O 1
ATOM 832 N N . GLN A 1 98 ? -7.127 12.458 4.494 1.00 97.94 98 GLN A N 1
ATOM 833 C CA . GLN A 1 98 ? -8.528 12.548 4.103 1.00 97.94 98 GLN A CA 1
ATOM 834 C C . GLN A 1 98 ? -8.618 12.884 2.608 1.00 97.94 98 GLN A C 1
ATOM 836 O O . GLN A 1 98 ? -7.977 13.828 2.139 1.00 97.94 98 GLN A O 1
ATOM 841 N N . LEU A 1 99 ? -9.377 12.085 1.867 1.00 97.12 99 LEU A N 1
ATOM 842 C CA . LEU A 1 99 ? -9.755 12.296 0.471 1.00 97.12 99 LEU A CA 1
ATOM 843 C C . LEU A 1 99 ? -11.278 12.492 0.399 1.00 97.12 99 LEU A C 1
ATOM 845 O O . LEU A 1 99 ? -11.971 12.409 1.416 1.00 97.12 99 LEU A O 1
ATOM 849 N N . GLU A 1 100 ? -11.787 12.775 -0.797 1.00 96.50 100 GLU A N 1
ATOM 850 C CA . GLU A 1 100 ? -13.209 13.052 -1.035 1.00 96.50 100 GLU A CA 1
ATOM 851 C C . GLU A 1 100 ? -14.116 11.907 -0.556 1.00 96.50 100 GLU A C 1
ATOM 853 O O . GLU A 1 100 ? -15.050 12.127 0.210 1.00 96.50 100 GLU A O 1
ATOM 858 N N . ASP A 1 101 ? -13.776 10.672 -0.915 1.00 96.75 101 ASP A N 1
ATOM 859 C CA . ASP A 1 101 ? -14.559 9.460 -0.654 1.00 96.75 101 ASP A CA 1
ATOM 860 C C . ASP A 1 101 ? -13.819 8.423 0.219 1.00 96.75 101 ASP A C 1
ATOM 862 O O . ASP A 1 101 ? -14.432 7.483 0.734 1.00 96.75 101 ASP A O 1
ATOM 866 N N . HIS A 1 102 ? -12.521 8.629 0.461 1.00 98.19 102 HIS A N 1
ATOM 867 C CA . HIS A 1 102 ? -11.661 7.705 1.201 1.00 98.19 102 HIS A CA 1
ATOM 868 C C . HIS A 1 102 ? -10.804 8.387 2.265 1.00 98.19 102 HIS A C 1
ATOM 870 O O . HIS A 1 102 ? -10.452 9.561 2.174 1.00 98.19 102 HIS A O 1
ATOM 876 N N . VAL A 1 103 ? -10.320 7.585 3.209 1.00 98.50 103 VAL A N 1
ATOM 877 C CA . VAL A 1 103 ? -9.078 7.865 3.923 1.00 98.50 103 VAL A CA 1
ATOM 878 C C . VAL A 1 103 ? -7.976 7.004 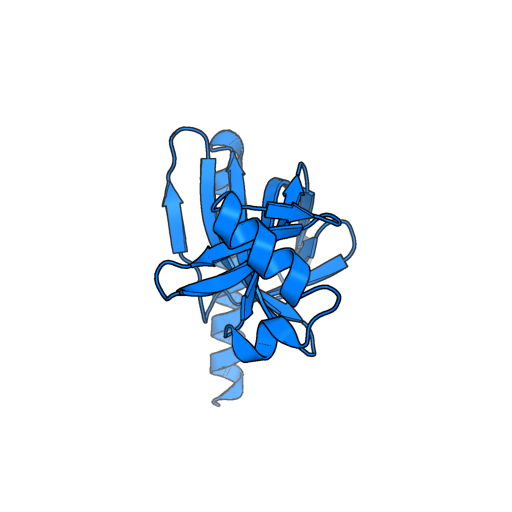3.330 1.00 98.50 103 VAL A C 1
ATOM 880 O O . VAL A 1 103 ? -8.109 5.786 3.212 1.00 98.50 103 VAL A O 1
ATOM 883 N N . ARG A 1 104 ? -6.855 7.644 3.001 1.00 98.38 104 ARG A N 1
ATOM 884 C CA . ARG A 1 104 ? -5.619 6.958 2.641 1.00 98.38 104 ARG A CA 1
ATOM 885 C C . ARG A 1 104 ? -4.691 6.886 3.845 1.00 98.38 104 ARG A C 1
ATOM 887 O O . ARG A 1 104 ? -4.312 7.926 4.383 1.00 98.38 104 ARG A O 1
ATOM 894 N N . VAL A 1 105 ? -4.250 5.686 4.196 1.00 98.38 105 VAL A N 1
ATOM 895 C CA . VAL A 1 105 ? -3.179 5.445 5.167 1.00 98.38 105 VAL A CA 1
ATOM 896 C C . VAL A 1 105 ? -1.912 5.060 4.414 1.00 98.38 105 VAL A C 1
ATOM 898 O O . VAL A 1 105 ? -1.925 4.122 3.622 1.00 98.38 105 VAL A O 1
ATOM 901 N N . ALA A 1 106 ? -0.820 5.782 4.647 1.00 98.00 106 ALA A N 1
ATOM 902 C CA . ALA A 1 106 ? 0.505 5.417 4.167 1.00 98.00 106 ALA A CA 1
ATOM 903 C C . ALA A 1 106 ? 1.343 4.877 5.326 1.00 98.00 106 ALA A C 1
ATOM 905 O O . ALA A 1 106 ? 1.522 5.557 6.337 1.00 98.00 106 ALA A O 1
ATOM 906 N N . THR A 1 107 ? 1.865 3.667 5.164 1.00 96.69 107 THR A N 1
ATOM 907 C CA . THR A 1 107 ? 2.647 2.952 6.179 1.00 96.69 107 THR A CA 1
ATOM 908 C C . THR A 1 107 ? 3.658 2.011 5.515 1.00 96.69 107 THR A C 1
ATOM 910 O O . THR A 1 107 ? 3.903 2.120 4.311 1.00 96.69 107 THR A O 1
ATOM 913 N N . LYS A 1 108 ? 4.276 1.109 6.276 1.00 94.75 108 LYS A N 1
ATOM 914 C CA . LYS A 1 108 ? 5.109 0.020 5.774 1.00 94.75 108 LYS A CA 1
ATOM 915 C C . LYS A 1 108 ? 4.519 -1.333 6.143 1.00 94.75 108 LYS A C 1
ATOM 917 O O . LYS A 1 108 ? 3.946 -1.483 7.215 1.00 94.75 108 LYS A O 1
ATOM 922 N N . VAL A 1 109 ? 4.693 -2.307 5.260 1.00 92.81 109 VAL A N 1
ATOM 923 C CA . VAL A 1 109 ? 4.492 -3.729 5.542 1.00 92.81 109 VAL A CA 1
ATOM 924 C C . VAL A 1 109 ? 5.859 -4.344 5.804 1.00 92.81 109 VAL A C 1
ATOM 926 O O . VAL A 1 109 ? 6.754 -4.204 4.970 1.00 92.81 109 VAL A O 1
ATOM 929 N N . CYS A 1 110 ? 6.005 -5.028 6.933 1.00 87.25 110 CYS A N 1
ATOM 930 C CA . CYS A 1 110 ? 7.239 -5.699 7.316 1.00 87.25 110 CYS A CA 1
ATOM 931 C C . CYS A 1 110 ? 7.027 -7.209 7.314 1.00 87.25 110 CYS A C 1
ATOM 933 O O . CYS A 1 110 ? 6.272 -7.747 8.125 1.00 87.25 110 CYS A O 1
ATOM 935 N N . ASN A 1 111 ? 7.750 -7.888 6.429 1.00 71.31 111 ASN A N 1
ATOM 936 C CA . ASN A 1 111 ? 7.863 -9.340 6.403 1.00 71.31 111 ASN A CA 1
ATOM 937 C C . ASN A 1 111 ? 9.302 -9.718 6.785 1.00 71.31 111 ASN A C 1
ATOM 939 O O . ASN A 1 111 ? 10.195 -8.878 6.717 1.00 71.31 111 ASN A O 1
ATOM 943 N N . LYS A 1 112 ? 9.553 -10.982 7.161 1.00 63.25 112 LYS A N 1
ATOM 944 C CA . LYS A 1 112 ? 10.850 -11.443 7.714 1.00 63.25 112 LYS A CA 1
ATOM 945 C C . LYS A 1 112 ? 12.096 -11.013 6.918 1.00 63.25 112 LYS A C 1
ATOM 947 O O . LYS A 1 112 ? 13.157 -10.897 7.517 1.00 63.25 112 LYS A O 1
ATOM 952 N N . ASN A 1 113 ? 11.954 -10.767 5.613 1.00 62.47 113 ASN A N 1
ATOM 953 C CA . ASN A 1 113 ? 13.065 -10.448 4.719 1.00 62.47 113 ASN A CA 1
ATOM 954 C C . ASN A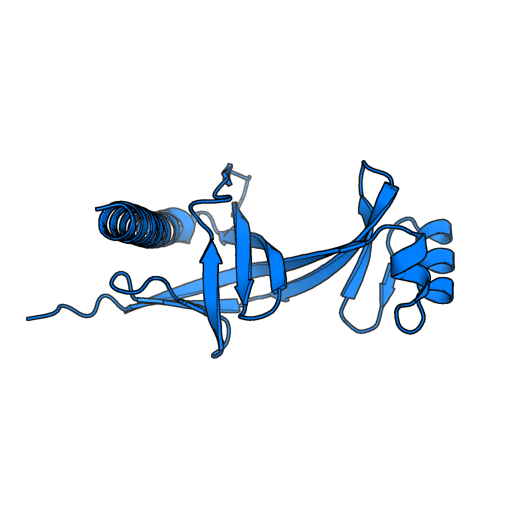 1 113 ? 12.935 -9.095 3.999 1.00 62.47 113 ASN A C 1
ATOM 956 O O . ASN A 1 113 ? 13.891 -8.709 3.344 1.00 62.47 113 ASN A O 1
ATOM 960 N N . ASN A 1 114 ? 11.791 -8.400 4.076 1.00 72.25 114 ASN A N 1
ATOM 961 C CA . ASN A 1 114 ? 11.526 -7.202 3.270 1.00 72.25 114 ASN A CA 1
ATOM 962 C C . ASN A 1 114 ? 10.622 -6.203 4.002 1.00 72.25 114 ASN A C 1
ATOM 964 O O . ASN A 1 114 ? 9.623 -6.585 4.615 1.00 72.25 114 ASN A O 1
ATOM 968 N N . GLU A 1 115 ? 10.926 -4.918 3.831 1.00 84.88 115 GLU A N 1
ATOM 969 C CA . GLU A 1 115 ? 10.048 -3.808 4.191 1.00 84.88 115 GLU A CA 1
ATOM 970 C C . GLU A 1 115 ? 9.542 -3.119 2.927 1.00 84.88 115 GLU A C 1
ATOM 972 O O . GLU A 1 115 ? 10.323 -2.583 2.140 1.00 84.88 115 GLU A O 1
ATOM 977 N N . LEU A 1 116 ? 8.227 -3.101 2.739 1.00 92.38 116 LEU A N 1
ATOM 978 C CA . LEU A 1 116 ? 7.598 -2.494 1.571 1.00 92.38 116 LEU A CA 1
ATOM 979 C C . LEU A 1 116 ? 6.774 -1.287 1.984 1.00 92.38 116 LEU A C 1
ATOM 981 O O . LEU A 1 116 ? 6.088 -1.308 3.005 1.00 92.38 116 LEU A O 1
ATOM 985 N N . SER A 1 117 ? 6.790 -0.236 1.165 1.00 94.12 117 SER A N 1
ATOM 986 C CA . SER A 1 117 ? 5.855 0.871 1.372 1.00 94.12 117 SER A CA 1
ATOM 987 C C . SER A 1 117 ? 4.443 0.402 1.052 1.00 94.12 117 SER A C 1
ATOM 989 O O . SER A 1 117 ? 4.223 -0.257 0.040 1.00 94.12 117 SER A O 1
ATOM 991 N N . CYS A 1 118 ? 3.485 0.765 1.894 1.00 95.38 118 CYS A N 1
ATOM 992 C CA . CYS A 1 118 ? 2.099 0.347 1.781 1.00 95.38 118 CYS A CA 1
ATOM 993 C C . CYS A 1 118 ? 1.166 1.559 1.748 1.00 95.38 118 CYS A C 1
ATOM 995 O O . CYS A 1 118 ? 1.327 2.498 2.535 1.00 95.38 118 CYS A O 1
ATOM 997 N N . LEU A 1 119 ? 0.188 1.530 0.843 1.00 97.44 119 LEU A N 1
ATOM 998 C CA . LEU A 1 119 ? -0.956 2.433 0.851 1.00 97.44 119 LEU A CA 1
ATOM 999 C C . LEU A 1 119 ? -2.238 1.630 1.041 1.00 97.44 119 LEU A C 1
ATOM 1001 O O . LEU A 1 119 ? -2.507 0.691 0.296 1.00 97.44 119 LEU A O 1
ATOM 1005 N N . ILE A 1 120 ? -3.044 2.051 2.006 1.00 97.94 120 ILE A N 1
ATOM 1006 C CA . ILE A 1 120 ? -4.358 1.488 2.292 1.00 97.94 120 ILE A CA 1
ATOM 1007 C C . ILE A 1 120 ? -5.388 2.568 2.008 1.00 97.94 120 ILE A C 1
ATOM 1009 O O . ILE A 1 120 ? -5.247 3.693 2.489 1.00 97.94 120 ILE A O 1
ATOM 1013 N N . TYR A 1 121 ? -6.418 2.232 1.247 1.00 98.19 121 TYR A N 1
ATOM 1014 C CA . TYR A 1 121 ? -7.545 3.112 0.976 1.00 98.19 121 TYR A CA 1
ATOM 1015 C C . TYR A 1 121 ? -8.805 2.462 1.523 1.00 98.19 121 TYR A C 1
ATOM 1017 O O . TYR A 1 121 ? -9.172 1.362 1.113 1.00 98.19 121 TYR A O 1
ATOM 1025 N N . ILE A 1 122 ? -9.462 3.155 2.445 1.00 98.12 122 ILE A N 1
ATOM 1026 C CA . ILE A 1 122 ? -10.728 2.728 3.034 1.00 98.12 122 ILE A CA 1
ATOM 1027 C C . ILE A 1 122 ? -11.763 3.828 2.847 1.00 98.12 122 ILE A C 1
ATOM 1029 O O . ILE A 1 122 ? -11.440 5.010 2.993 1.00 98.12 122 ILE A O 1
ATOM 1033 N N . LYS A 1 123 ? -12.998 3.454 2.514 1.00 97.69 123 LYS A N 1
ATOM 1034 C CA . LYS A 1 123 ? -14.091 4.413 2.361 1.00 97.69 123 LYS A CA 1
ATOM 1035 C C . LYS A 1 123 ? -14.325 5.200 3.642 1.00 97.69 123 LYS A C 1
ATOM 1037 O O . LYS A 1 123 ? -14.194 4.673 4.750 1.00 97.69 123 LYS A O 1
ATOM 1042 N N . ASN A 1 124 ? -14.731 6.456 3.488 1.00 96.38 124 ASN A N 1
ATOM 1043 C CA . ASN A 1 124 ? -15.008 7.353 4.611 1.00 96.38 124 ASN A CA 1
ATOM 1044 C C . ASN A 1 124 ? -16.042 6.798 5.595 1.00 96.38 124 ASN A C 1
ATOM 1046 O O . ASN A 1 124 ? -15.911 7.017 6.795 1.00 96.38 124 ASN A O 1
ATOM 1050 N N . GLU A 1 125 ? -17.022 6.042 5.099 1.00 96.50 125 GLU A N 1
ATOM 1051 C CA . GLU A 1 125 ? -18.060 5.408 5.919 1.00 96.50 125 GLU A CA 1
ATOM 1052 C C . GLU A 1 125 ? -17.498 4.425 6.967 1.00 96.50 125 GLU A C 1
ATOM 1054 O O . GLU A 1 125 ? -18.033 4.352 8.072 1.00 96.50 125 GLU A O 1
ATOM 1059 N N . TYR A 1 126 ? -16.383 3.740 6.677 1.00 95.94 126 TYR A N 1
ATOM 1060 C CA . TYR A 1 126 ? -15.761 2.752 7.576 1.00 95.94 126 TYR A CA 1
ATOM 1061 C C . TYR A 1 126 ? -14.444 3.233 8.199 1.00 95.94 126 TYR A C 1
ATOM 1063 O O . TYR A 1 126 ? -13.890 2.584 9.092 1.00 95.94 126 TYR A O 1
ATOM 1071 N N . SER A 1 127 ? -13.917 4.373 7.745 1.00 96.50 127 SER A N 1
ATOM 1072 C CA . SER A 1 127 ? -12.559 4.808 8.076 1.00 96.50 127 SER A CA 1
ATOM 1073 C C . SER A 1 127 ? -12.360 5.069 9.567 1.00 96.50 127 SER A C 1
ATOM 1075 O O . SER A 1 127 ? -11.326 4.700 10.116 1.00 96.50 127 SER A O 1
ATOM 1077 N N . LYS A 1 128 ? -13.348 5.654 10.254 1.00 96.88 128 LYS A N 1
ATOM 1078 C CA . LYS A 1 128 ? -13.226 6.015 11.675 1.00 96.88 128 LYS A CA 1
ATOM 1079 C C . LYS A 1 128 ? -12.908 4.803 12.549 1.00 96.88 128 LYS A C 1
ATOM 1081 O O . LYS A 1 128 ? -12.010 4.865 13.384 1.00 96.88 128 LYS A O 1
ATOM 1086 N N . GLU A 1 129 ? -13.642 3.710 12.371 1.00 95.62 129 GLU A N 1
ATOM 1087 C CA . GLU A 1 129 ? -13.440 2.513 13.182 1.00 95.62 129 GLU A CA 1
ATOM 1088 C C . GLU A 1 129 ? -12.133 1.801 12.826 1.00 95.62 129 GLU A C 1
ATOM 1090 O O . GLU A 1 129 ? -11.386 1.416 13.725 1.00 95.62 129 GLU A O 1
ATOM 1095 N N . PHE A 1 130 ? -11.817 1.710 11.536 1.00 96.62 130 PHE A N 1
ATOM 1096 C CA . PHE A 1 130 ? -10.564 1.133 11.061 1.00 96.62 130 PHE A CA 1
ATOM 1097 C C . PHE A 1 130 ? -9.335 1.864 11.612 1.00 96.62 130 PHE A C 1
ATOM 1099 O O . PHE A 1 130 ? -8.409 1.238 12.128 1.00 96.62 130 PHE A O 1
ATOM 1106 N N . LEU A 1 131 ? -9.339 3.200 11.561 1.00 97.12 131 LEU A N 1
ATOM 1107 C CA . LEU A 1 131 ? -8.252 4.021 12.094 1.00 97.12 131 LEU A CA 1
ATOM 1108 C C . LEU A 1 131 ? -8.102 3.855 13.606 1.00 97.12 131 LEU A C 1
ATOM 1110 O O . LEU A 1 131 ? -6.975 3.779 14.080 1.00 97.12 131 LEU A O 1
ATOM 1114 N N . ASN A 1 132 ? -9.203 3.741 14.354 1.00 95.44 132 ASN A N 1
ATOM 1115 C CA . ASN A 1 132 ? -9.139 3.478 15.794 1.00 95.44 132 ASN A CA 1
ATOM 1116 C C . ASN A 1 132 ? -8.457 2.133 16.096 1.00 95.44 132 ASN A C 1
ATOM 1118 O O . ASN A 1 132 ? -7.691 2.035 17.054 1.00 95.44 132 ASN A O 1
ATOM 1122 N N . SER A 1 133 ? -8.713 1.099 15.291 1.00 94.69 133 SER A N 1
ATOM 1123 C CA . SER A 1 133 ? -8.047 -0.197 15.447 1.00 94.69 133 SER A CA 1
ATOM 1124 C C . SER A 1 133 ? -6.559 -0.125 15.094 1.00 94.69 133 SER A C 1
ATOM 1126 O O . SER A 1 133 ? -5.736 -0.676 15.823 1.00 94.69 133 SER A O 1
ATOM 1128 N N . LEU A 1 134 ? -6.182 0.615 14.046 1.00 95.31 134 LEU A N 1
ATOM 1129 C CA . LEU A 1 134 ? -4.771 0.871 13.732 1.00 95.31 134 LEU A CA 1
ATOM 1130 C C . LEU A 1 134 ? -4.066 1.706 14.815 1.00 95.31 134 LEU A C 1
ATOM 1132 O O . LEU A 1 134 ? -2.913 1.432 15.139 1.00 95.31 134 LEU A O 1
ATOM 1136 N N . ASP A 1 135 ? -4.749 2.680 15.420 1.00 94.94 135 ASP A N 1
ATOM 1137 C CA . ASP A 1 135 ? -4.201 3.489 16.517 1.00 94.94 135 ASP A CA 1
ATOM 1138 C C . ASP A 1 135 ? -3.883 2.620 17.743 1.00 94.94 135 ASP A C 1
ATOM 1140 O O . ASP A 1 135 ? -2.821 2.770 18.346 1.00 94.94 135 ASP A O 1
ATOM 1144 N N . LYS A 1 136 ? -4.736 1.638 18.059 1.00 92.75 136 LYS A N 1
ATOM 1145 C CA . LYS A 1 136 ? -4.457 0.647 19.111 1.00 92.75 136 LYS A CA 1
ATOM 1146 C C . LYS A 1 136 ? -3.255 -0.235 18.780 1.00 92.75 136 LYS A C 1
ATOM 1148 O O . LYS A 1 136 ? -2.404 -0.432 19.646 1.00 92.75 136 LYS A O 1
ATOM 1153 N N . ILE A 1 137 ? -3.149 -0.721 17.537 1.00 92.31 137 ILE A N 1
ATOM 1154 C CA . ILE A 1 137 ? -1.971 -1.485 17.091 1.00 92.31 137 ILE A CA 1
ATOM 1155 C C . ILE A 1 137 ? -0.706 -0.645 17.283 1.00 92.31 137 ILE A C 1
ATOM 1157 O O . ILE A 1 137 ? 0.273 -1.134 17.845 1.00 92.31 137 ILE A O 1
ATOM 1161 N N . LYS A 1 138 ? -0.727 0.627 16.871 1.00 93.38 138 LYS A N 1
ATOM 1162 C CA . LYS A 1 138 ? 0.409 1.537 17.041 1.00 93.38 138 LYS A CA 1
ATOM 1163 C C . LYS A 1 138 ? 0.793 1.693 18.514 1.00 93.38 138 LYS A 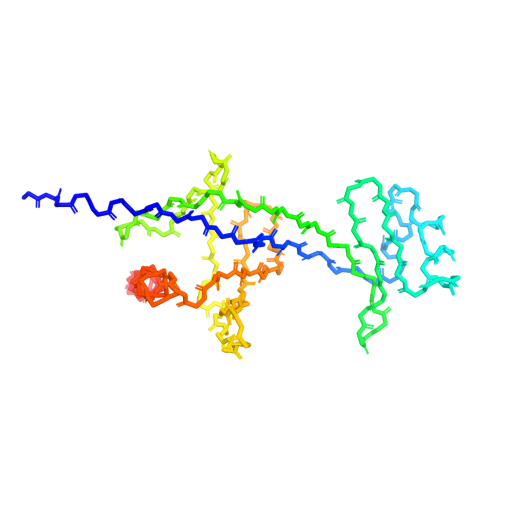C 1
ATOM 1165 O O . LYS A 1 138 ? 1.955 1.488 18.852 1.00 93.38 138 LYS A O 1
ATOM 1170 N N . SER A 1 139 ? -0.169 1.961 19.397 1.00 92.00 139 SER A N 1
ATOM 1171 C CA . SER A 1 139 ? 0.097 2.061 20.838 1.00 92.00 139 SER A CA 1
ATOM 1172 C C . SER A 1 139 ? 0.682 0.773 21.427 1.00 92.00 139 SER A C 1
ATOM 1174 O O . SER A 1 139 ? 1.525 0.831 22.320 1.00 92.00 139 SER A O 1
ATOM 1176 N N . ASN A 1 140 ? 0.278 -0.401 20.935 1.00 89.44 140 ASN A N 1
ATOM 1177 C CA . ASN A 1 140 ? 0.888 -1.667 21.347 1.00 89.44 140 ASN A CA 1
ATOM 1178 C C . ASN A 1 140 ? 2.339 -1.781 20.861 1.00 89.44 140 ASN A C 1
ATOM 1180 O O . ASN A 1 140 ? 3.207 -2.197 21.627 1.00 89.44 140 ASN A O 1
ATOM 1184 N N . GLN A 1 141 ? 2.624 -1.374 19.619 1.00 90.25 141 GLN A N 1
ATOM 1185 C CA . GLN A 1 141 ? 3.988 -1.356 19.081 1.00 90.25 141 GLN A CA 1
ATOM 1186 C C . GLN A 1 141 ? 4.905 -0.422 19.882 1.00 90.25 141 GLN A C 1
ATOM 1188 O O . GLN A 1 141 ? 6.043 -0.793 20.161 1.00 90.25 141 GLN A O 1
ATOM 1193 N N . GLU A 1 142 ? 4.419 0.757 20.279 1.00 91.31 142 GLU A N 1
ATOM 1194 C CA . GLU A 1 142 ? 5.144 1.719 21.126 1.00 91.31 142 GLU A CA 1
ATOM 1195 C C . GLU A 1 142 ? 5.488 1.119 22.499 1.00 91.31 142 GLU A C 1
ATOM 1197 O O . GLU A 1 142 ? 6.662 1.064 22.863 1.00 91.31 142 GLU A O 1
ATOM 1202 N N . LYS A 1 143 ? 4.508 0.533 23.201 1.00 89.94 143 LYS A N 1
ATOM 1203 C CA . LYS A 1 143 ? 4.735 -0.141 24.496 1.00 89.94 143 LYS A CA 1
ATOM 1204 C C . LYS A 1 143 ? 5.747 -1.285 24.405 1.00 89.94 143 LYS A C 1
ATOM 1206 O O . LYS A 1 143 ? 6.578 -1.467 25.291 1.00 89.94 143 LYS A O 1
ATOM 1211 N N . MET A 1 144 ? 5.687 -2.085 23.338 1.00 86.56 144 MET A N 1
ATOM 1212 C CA . MET A 1 144 ? 6.638 -3.182 23.131 1.00 86.56 144 MET A CA 1
ATOM 1213 C C . MET A 1 144 ? 8.068 -2.686 22.895 1.00 86.56 144 MET A C 1
ATOM 1215 O O . MET A 1 144 ? 9.010 -3.387 23.257 1.00 86.56 144 MET A O 1
ATOM 1219 N N . LEU A 1 145 ? 8.238 -1.519 22.271 1.00 86.12 145 LEU A N 1
ATOM 1220 C CA . LEU A 1 145 ? 9.541 -0.879 22.086 1.00 86.12 145 LEU A CA 1
ATOM 1221 C C . LEU A 1 145 ? 10.100 -0.365 23.415 1.00 86.12 145 LEU A C 1
ATOM 1223 O O . LEU A 1 145 ? 11.252 -0.650 23.724 1.00 86.12 145 LEU A O 1
ATOM 1227 N N . GLU A 1 146 ? 9.282 0.313 24.219 1.00 85.06 146 GLU A N 1
ATOM 1228 C CA . GLU A 1 146 ? 9.672 0.810 25.547 1.00 85.06 146 GLU A CA 1
ATOM 1229 C C . GLU A 1 146 ? 10.124 -0.326 26.475 1.00 85.06 146 GLU A C 1
ATOM 1231 O O . GLU A 1 146 ? 11.196 -0.246 27.069 1.00 85.06 146 GLU A O 1
ATOM 1236 N N . ASN A 1 147 ? 9.373 -1.430 26.520 1.00 82.50 147 ASN A N 1
ATOM 1237 C CA . ASN A 1 147 ? 9.707 -2.596 27.347 1.00 82.50 147 ASN A CA 1
ATOM 1238 C C . ASN A 1 147 ? 10.995 -3.322 26.918 1.00 82.50 147 ASN A C 1
ATOM 1240 O O . ASN A 1 147 ? 11.538 -4.092 27.698 1.00 82.50 147 ASN A O 1
ATOM 1244 N N . ARG A 1 148 ? 11.461 -3.143 25.674 1.00 79.56 148 ARG A N 1
ATOM 1245 C CA . ARG A 1 148 ? 12.726 -3.729 25.183 1.00 79.56 148 ARG A CA 1
ATOM 1246 C C . ARG A 1 148 ? 13.948 -2.874 25.511 1.00 79.56 148 ARG A C 1
ATOM 1248 O O . ARG A 1 148 ? 15.068 -3.347 25.346 1.00 79.56 148 ARG A O 1
ATOM 1255 N N . LEU A 1 149 ? 13.727 -1.611 25.868 1.00 69.25 149 LEU A N 1
ATOM 1256 C CA . LEU A 1 149 ? 14.771 -0.643 26.205 1.00 69.25 149 LEU A CA 1
ATOM 1257 C C . LEU A 1 149 ? 15.018 -0.551 27.721 1.00 69.25 149 LEU A C 1
ATOM 1259 O O . LEU A 1 149 ? 15.950 0.140 28.128 1.00 69.25 149 LEU A O 1
ATOM 1263 N N . GLN A 1 150 ? 14.189 -1.223 28.526 1.00 53.41 150 GLN A N 1
ATOM 1264 C CA . GLN A 1 150 ? 14.356 -1.422 29.970 1.00 53.41 150 GLN A CA 1
ATOM 1265 C C . GLN A 1 150 ? 15.099 -2.728 30.248 1.00 53.41 150 GLN A C 1
ATOM 1267 O O . GLN A 1 150 ? 15.904 -2.731 31.205 1.00 53.41 150 GLN A O 1
#

Secondary structure (DSSP, 8-state):
-----EEEEEEEEEEEEEEE-HHHHTTSTTHHHHHHHHHHHSEEEETTEEEEE-TTS-EEEEEEEEEEEEEEETTSSEEEETTEEEEE-TTT-EEEEE-SSEEEEEEEEEETTEEEEEEEEEEHHHHHHHHHHHHHHHHHHHHHHHTT--

pLDDT: mean 91.49, std 10.34, range [38.34, 98.5]

Radius of gyration: 17.42 Å; chains: 1; bounding box: 39×28×54 Å

Sequence (150 aa):
MDNMIQKEFIIDYFSKYSFFEIDDFKKEEEGEYILKKINECNRFDYNGYTYKYSKFNNVVKGETNKNVKILIDENKDTLVVDGEVTRLDLNFKYEKKQLEDHVRVATKVCNKNNELSCLIYIKNEYSKEFLNSLDKIKSNQEKMLENRLQ

Foldseek 3Di:
DPPFPWDKDFFFKKKWKDWAALVRQCVDDCSVVVVVVCVVPQWDDPPQWIWHADPVRIIMTMHMDGRWMWIFRLLDQWIAINNDIWGWDVVVAWDWDDDPFWIKTWTWIDDPPDIITIITTHGPVCVVVVVVSVVSSNVNVVVVVVVVVD

Organism: Paraclostridium sordellii (NCBI:txid1505)